Protein AF-A0A937QPU6-F1 (afdb_monomer)

Solvent-accessible surface area (backbone atoms only — not comparable to full-atom values): 6270 Å² total; per-residue (Å²): 104,43,59,42,86,87,80,66,45,75,65,36,77,70,74,93,58,76,54,85,52,99,73,76,49,58,28,59,36,76,56,97,77,30,37,42,39,34,25,34,67,29,35,33,23,34,25,36,74,56,93,71,48,75,44,77,79,44,75,49,71,48,90,79,36,66,67,71,72,29,63,44,71,47,44,77,58,94,48,30,38,39,40,49,32,70,96,44,75,49,78,40,85,64,55,82,79,76,79,87,71,86,130

Mean predicted aligned error: 5.55 Å

Secondary structure (DSSP, 8-state):
-EE-TTT--EEE----S---SSS--EEEEEETTEEEEEETTSEEEEEEE-SS-EEEEEEEE-S---SSP--PPPEEETTEEEEEETTEEEEEE-S-S------

Nearest PDB structures (foldseek):
  8snb-assembly1_4A  TM=8.187E-01  e=2.591E-01  Strongylocentrotus purpuratus
  7kra-assembly1_A  TM=6.443E-01  e=1.189E-01  Saccharomyces cerevisiae
  7m0r-assembly1_C  TM=7.823E-01  e=8.333E-01  Mus musculus
  4gz8-assembl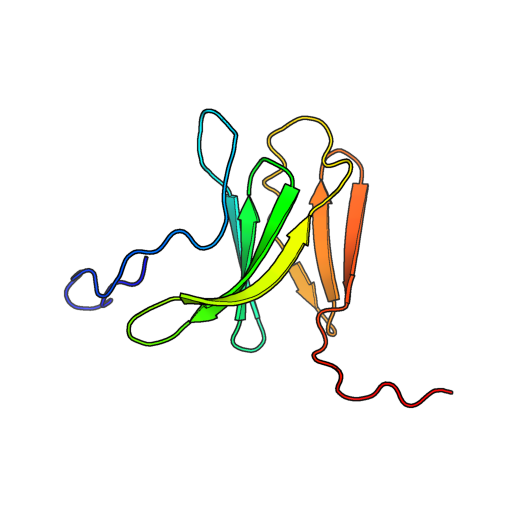y1_A  TM=7.849E-01  e=9.847E-01  Mus musculus
  2hes-assembly1_X  TM=5.121E-01  e=5.340E-01  Saccharomyces cerevisiae

pLDDT: mean 87.83, std 13.62, range [34.03, 97.94]

Structure (mmCIF, N/CA/C/O backbone):
data_AF-A0A937QPU6-F1
#
_entry.id   AF-A0A937QPU6-F1
#
loop_
_atom_site.group_PDB
_atom_site.id
_atom_site.type_symbol
_atom_site.label_atom_id
_atom_site.label_alt_id
_atom_site.label_comp_id
_atom_site.label_asym_id
_atom_site.label_entity_id
_atom_site.label_seq_id
_atom_site.pdbx_PDB_ins_code
_atom_site.Cartn_x
_atom_site.Cartn_y
_atom_site.Cartn_z
_atom_site.occupancy
_atom_site.B_iso_or_equiv
_atom_site.auth_seq_id
_atom_site.auth_comp_id
_atom_site.auth_asym_id
_atom_site.auth_atom_id
_atom_site.pdbx_PDB_model_num
ATOM 1 N N . MET A 1 1 ? -4.601 5.239 9.080 1.00 91.75 1 MET A N 1
ATOM 2 C CA . MET A 1 1 ? -5.574 5.736 10.072 1.00 91.75 1 MET A CA 1
ATOM 3 C C . MET A 1 1 ? -6.716 4.746 10.110 1.00 91.75 1 MET A C 1
ATOM 5 O O . MET A 1 1 ? -7.115 4.288 9.046 1.00 91.75 1 MET A O 1
ATOM 9 N N . CYS A 1 2 ? -7.180 4.405 11.303 1.00 95.00 2 CYS A N 1
ATOM 10 C CA . CYS A 1 2 ? -8.366 3.597 11.535 1.00 95.00 2 CYS A CA 1
ATOM 11 C C . CYS A 1 2 ? -9.399 4.471 12.248 1.00 95.00 2 CYS A C 1
ATOM 13 O O . CYS A 1 2 ? -9.055 5.177 13.199 1.00 95.00 2 CYS A O 1
ATOM 15 N N . ILE A 1 3 ? -10.632 4.455 11.755 1.00 96.75 3 ILE A N 1
ATOM 16 C CA . ILE A 1 3 ? -11.738 5.270 12.253 1.00 96.75 3 ILE A CA 1
ATOM 17 C C . ILE A 1 3 ? -12.911 4.334 12.516 1.00 96.75 3 ILE A C 1
ATOM 19 O O . ILE A 1 3 ? -13.204 3.470 11.688 1.00 96.75 3 ILE A O 1
ATOM 23 N N . ASP A 1 4 ? -13.597 4.533 13.636 1.00 96.50 4 ASP A N 1
ATOM 24 C CA . ASP A 1 4 ? -14.898 3.918 13.858 1.00 96.50 4 ASP A CA 1
ATOM 25 C C . ASP A 1 4 ? -15.917 4.510 12.877 1.00 96.50 4 ASP A C 1
ATOM 27 O O . ASP A 1 4 ? -16.219 5.704 12.911 1.00 96.50 4 ASP A O 1
ATOM 31 N N . PHE A 1 5 ? -16.455 3.672 11.992 1.00 96.06 5 PHE A N 1
ATOM 32 C CA . PHE A 1 5 ? -17.301 4.127 10.887 1.00 96.06 5 PHE A CA 1
ATOM 33 C C . PHE A 1 5 ? -18.576 4.841 11.359 1.00 96.06 5 PHE A C 1
ATOM 35 O O . PHE A 1 5 ? -19.066 5.741 10.682 1.00 96.06 5 PHE A O 1
ATOM 42 N N . LYS A 1 6 ? -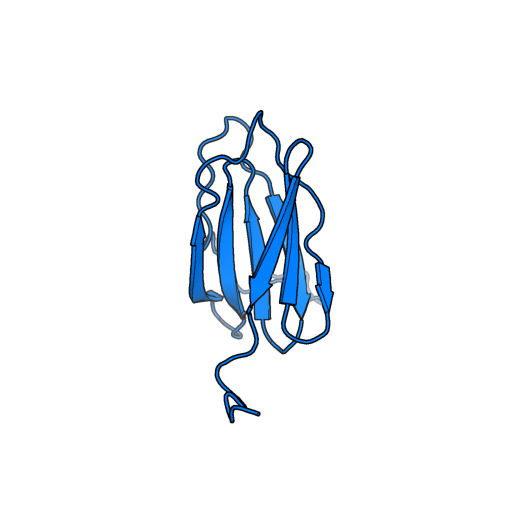19.117 4.452 12.519 1.00 97.94 6 LYS A N 1
ATOM 43 C CA . LYS A 1 6 ? -20.378 4.997 13.029 1.00 97.94 6 LYS A CA 1
ATOM 44 C C . LYS A 1 6 ? -20.195 6.367 13.680 1.00 97.94 6 LYS A C 1
ATOM 46 O O . LYS A 1 6 ? -20.988 7.269 13.433 1.00 97.94 6 LYS A O 1
ATOM 51 N N . SER A 1 7 ? -19.202 6.502 14.552 1.00 97.81 7 SER A N 1
ATOM 52 C CA . SER A 1 7 ? -18.970 7.710 15.352 1.00 97.81 7 SER A CA 1
ATOM 53 C C . SER A 1 7 ? -18.025 8.705 14.687 1.00 97.81 7 SER A C 1
ATOM 55 O O . SER A 1 7 ? -18.013 9.874 15.066 1.00 97.81 7 SER A O 1
ATOM 57 N N . GLY A 1 8 ? -17.208 8.258 13.730 1.00 97.12 8 GLY A N 1
ATOM 58 C CA . GLY A 1 8 ? -16.117 9.053 13.175 1.00 97.12 8 GLY A CA 1
ATOM 59 C C . GLY A 1 8 ? -14.925 9.204 14.126 1.00 97.12 8 GLY A C 1
ATOM 60 O O . GLY A 1 8 ? -13.993 9.943 13.812 1.00 97.12 8 GLY A O 1
ATOM 61 N N . ALA A 1 9 ? -14.923 8.522 15.277 1.00 97.81 9 ALA A N 1
ATOM 62 C CA . ALA A 1 9 ? -13.815 8.582 16.219 1.00 97.81 9 ALA A CA 1
ATOM 63 C C . ALA A 1 9 ? -12.564 7.905 15.641 1.00 97.81 9 ALA A C 1
ATOM 65 O O . ALA A 1 9 ? -12.610 6.769 15.163 1.00 97.81 9 ALA A O 1
ATOM 66 N N . THR A 1 10 ? -11.421 8.585 15.720 1.00 97.44 10 THR A N 1
ATOM 67 C CA . THR A 1 10 ? -10.125 7.990 15.377 1.00 97.44 10 THR A CA 1
ATOM 68 C C . THR A 1 10 ? -9.760 6.932 16.412 1.00 97.44 10 THR A C 1
ATOM 70 O O . THR A 1 10 ? -9.559 7.257 17.580 1.00 97.44 10 THR A O 1
ATOM 73 N N . ILE A 1 11 ? -9.626 5.681 15.972 1.00 96.75 11 ILE A N 1
ATOM 74 C CA . ILE A 1 11 ? -9.174 4.567 16.815 1.00 96.75 11 ILE A CA 1
ATOM 75 C C . ILE A 1 11 ? -7.649 4.611 16.935 1.00 96.75 11 ILE A C 1
ATOM 77 O O . ILE A 1 11 ? -7.104 4.606 18.034 1.00 96.75 11 ILE A O 1
ATOM 81 N N . PHE A 1 12 ? -6.948 4.713 15.801 1.00 96.31 12 PHE A N 1
ATOM 82 C CA . PHE A 1 12 ? -5.504 4.942 15.785 1.00 96.31 12 PHE A CA 1
ATOM 83 C C . PHE A 1 12 ? -5.029 5.591 14.482 1.00 96.31 12 PHE A C 1
ATOM 85 O O . PHE A 1 12 ? -5.658 5.500 13.420 1.00 96.31 12 PHE A O 1
ATOM 92 N N . GLN A 1 13 ? -3.850 6.205 14.541 1.00 94.75 13 GLN A N 1
ATOM 93 C CA . GLN A 1 13 ? -3.147 6.739 13.381 1.00 94.75 13 GLN A CA 1
ATOM 94 C C . GLN A 1 13 ? -1.684 6.299 13.410 1.00 94.75 13 GLN A C 1
ATOM 96 O O . GLN A 1 13 ? -0.991 6.489 14.401 1.00 94.75 13 GLN A O 1
ATOM 101 N N . ASP A 1 14 ? -1.224 5.724 12.301 1.00 91.62 14 ASP A N 1
ATOM 102 C CA . ASP A 1 14 ? 0.132 5.203 12.142 1.00 91.62 14 ASP A CA 1
ATOM 103 C C . ASP A 1 14 ? 0.637 5.478 10.712 1.00 91.62 14 ASP A C 1
ATOM 105 O O . ASP A 1 14 ? -0.161 5.649 9.782 1.00 91.62 14 ASP A O 1
ATOM 109 N N . SER A 1 15 ? 1.959 5.532 10.543 1.00 89.19 15 SER A N 1
ATOM 110 C CA . SER A 1 15 ? 2.673 5.778 9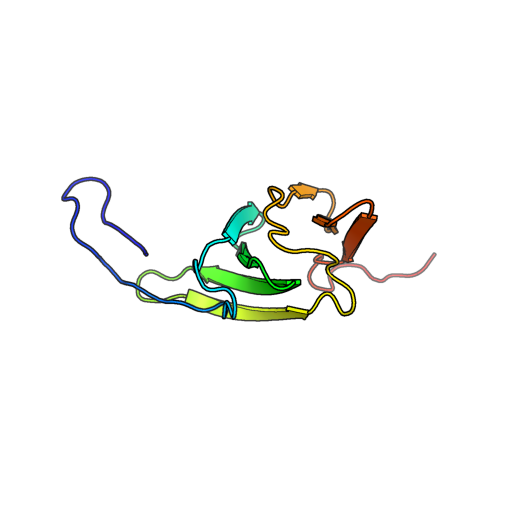.287 1.00 89.19 15 SER A CA 1
ATOM 111 C C . SER A 1 15 ? 3.754 4.703 9.049 1.00 89.19 15 SER A C 1
ATOM 113 O O . SER A 1 15 ? 4.951 5.012 9.054 1.00 89.19 15 SER A O 1
ATOM 115 N N . PRO A 1 16 ? 3.360 3.440 8.796 1.00 89.62 16 PRO A N 1
ATOM 116 C CA . PRO A 1 16 ? 4.274 2.290 8.696 1.00 89.62 16 PRO A CA 1
ATOM 117 C C . PRO A 1 16 ? 5.200 2.306 7.464 1.00 89.62 16 PRO A C 1
ATOM 119 O O . PRO A 1 16 ? 6.214 1.597 7.440 1.00 89.62 16 PRO A O 1
ATOM 122 N N . VAL A 1 17 ? 4.884 3.120 6.450 1.00 90.44 17 VAL A N 1
ATOM 123 C CA . VAL A 1 17 ? 5.707 3.337 5.252 1.00 90.44 17 VAL A CA 1
ATOM 124 C C . VAL A 1 17 ? 6.231 4.773 5.220 1.00 90.44 17 VAL A C 1
ATOM 126 O O . VAL A 1 17 ? 5.503 5.727 5.496 1.00 90.44 17 VAL A O 1
ATOM 129 N N . ARG A 1 18 ? 7.519 4.944 4.899 1.00 84.62 18 ARG A N 1
ATOM 130 C CA . ARG A 1 18 ? 8.165 6.263 4.844 1.00 84.62 18 ARG A CA 1
ATOM 131 C C . ARG A 1 18 ? 8.206 6.808 3.419 1.00 84.62 18 ARG A C 1
ATOM 133 O O . ARG A 1 18 ? 8.729 6.166 2.509 1.00 84.62 18 ARG A O 1
ATOM 140 N N . SER A 1 19 ? 7.763 8.048 3.274 1.00 84.12 19 SER A N 1
ATOM 141 C CA . SER A 1 19 ? 7.948 8.880 2.086 1.00 84.12 19 SER A CA 1
ATOM 142 C C . SER A 1 19 ? 9.126 9.839 2.283 1.00 84.12 19 SER A C 1
ATOM 144 O O . SER A 1 19 ? 9.353 10.329 3.391 1.00 84.12 19 SER A O 1
ATOM 146 N N . SER A 1 20 ? 9.867 10.114 1.208 1.00 78.81 20 SER A N 1
ATOM 147 C CA . SER A 1 20 ? 10.902 11.158 1.168 1.00 78.81 20 SER A CA 1
ATOM 148 C C . SER A 1 20 ? 10.597 12.251 0.142 1.00 78.81 20 SER A C 1
ATOM 150 O O . SER A 1 20 ? 11.477 13.038 -0.203 1.00 78.81 20 SER A O 1
ATOM 152 N N . TYR A 1 21 ? 9.374 12.296 -0.385 1.00 79.00 21 TYR A N 1
ATOM 153 C CA . TYR A 1 21 ? 8.930 13.343 -1.298 1.00 79.00 21 TYR A CA 1
ATOM 154 C C . TYR A 1 21 ? 8.283 14.501 -0.540 1.00 79.00 21 TYR A C 1
ATOM 156 O O . TYR A 1 21 ? 7.759 14.331 0.561 1.00 79.00 21 TYR A O 1
ATOM 164 N N . LYS A 1 22 ? 8.326 15.696 -1.145 1.00 80.75 22 LYS A N 1
ATOM 165 C CA . LYS A 1 22 ? 7.773 16.932 -0.566 1.00 80.75 22 LYS A CA 1
ATOM 166 C C . LYS A 1 22 ? 6.300 16.764 -0.175 1.00 80.75 22 LYS A C 1
ATOM 168 O O . LYS A 1 22 ? 5.878 17.285 0.852 1.00 80.75 22 LYS A O 1
ATOM 173 N N . TYR A 1 23 ? 5.550 16.008 -0.974 1.00 78.88 23 TYR A N 1
ATOM 174 C CA . TYR A 1 23 ? 4.166 15.638 -0.705 1.00 78.88 23 TYR A CA 1
ATOM 175 C C . TYR A 1 23 ? 4.108 14.150 -0.361 1.00 78.88 23 TYR A C 1
ATOM 177 O O . TYR A 1 23 ? 4.221 13.297 -1.242 1.00 78.88 23 TYR A O 1
ATOM 185 N N . LYS A 1 24 ? 3.985 13.842 0.932 1.00 80.69 24 LYS A N 1
ATOM 186 C CA . LYS A 1 24 ? 3.950 12.465 1.435 1.00 80.69 24 LYS A CA 1
ATOM 187 C C . LYS A 1 24 ? 2.623 11.808 1.066 1.00 80.69 24 LYS A C 1
ATOM 189 O O . LYS A 1 24 ? 1.677 11.868 1.841 1.00 80.69 24 LYS A O 1
ATOM 194 N N . ASN A 1 25 ? 2.572 11.177 -0.100 1.00 83.69 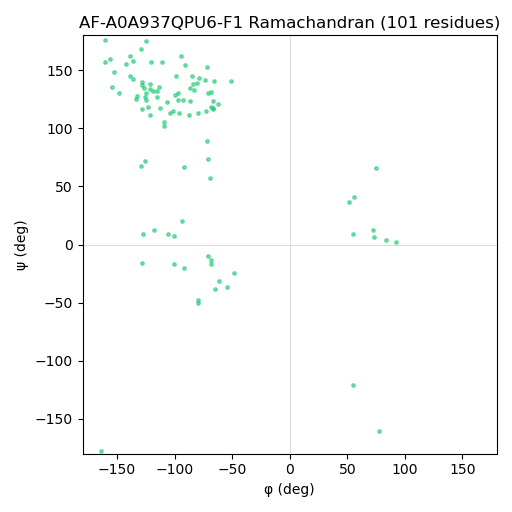25 ASN A N 1
ATOM 195 C CA . ASN A 1 25 ? 1.408 10.424 -0.553 1.00 83.69 25 ASN A CA 1
ATOM 196 C C . ASN A 1 25 ? 1.819 9.023 -1.007 1.00 83.69 25 ASN A C 1
ATOM 198 O O . ASN A 1 25 ? 2.998 8.707 -1.203 1.00 83.69 25 ASN A O 1
ATOM 202 N N . GLY A 1 26 ? 0.813 8.186 -1.203 1.00 89.12 26 GLY A N 1
ATOM 203 C CA . GLY A 1 26 ? 0.977 6.827 -1.671 1.00 89.12 26 GLY A CA 1
ATOM 204 C C . GLY A 1 26 ? -0.336 6.257 -2.176 1.00 89.12 26 GLY A C 1
ATOM 205 O O . GLY A 1 26 ? -1.370 6.924 -2.160 1.00 89.12 26 GLY A O 1
ATOM 206 N N . CYS A 1 27 ? -0.279 5.001 -2.584 1.00 92.62 27 CYS A N 1
ATOM 207 C CA . CYS A 1 27 ? -1.447 4.190 -2.875 1.00 92.62 27 CYS A CA 1
ATOM 208 C C . CYS A 1 27 ? -1.443 2.963 -1.971 1.00 92.62 27 CYS A C 1
ATOM 210 O O . CYS A 1 27 ? -0.396 2.537 -1.480 1.00 92.62 27 CYS A O 1
ATOM 212 N N . LEU A 1 28 ? -2.621 2.391 -1.758 1.00 94.56 28 LEU A N 1
ATOM 213 C CA . LEU A 1 28 ? -2.763 1.149 -1.022 1.00 94.56 28 LEU A CA 1
ATOM 214 C C . LEU A 1 28 ? -3.727 0.205 -1.720 1.00 94.56 28 LEU A C 1
ATOM 216 O O . LEU A 1 28 ? -4.585 0.647 -2.484 1.00 94.56 28 LEU A O 1
ATOM 220 N N . THR A 1 29 ? -3.586 -1.077 -1.414 1.00 97.19 29 THR A N 1
ATOM 221 C CA . THR A 1 29 ? -4.619 -2.085 -1.644 1.00 97.19 29 THR A CA 1
ATOM 222 C C . THR A 1 29 ? -4.688 -3.021 -0.442 1.00 97.19 29 THR A C 1
ATOM 224 O O . THR A 1 29 ? -3.765 -3.040 0.380 1.00 97.19 29 THR A O 1
ATOM 227 N N . TYR A 1 30 ? -5.785 -3.761 -0.319 1.00 96.50 30 TYR A N 1
ATOM 228 C CA . TYR A 1 30 ? -5.989 -4.745 0.738 1.00 96.50 30 TYR A CA 1
ATOM 229 C C . TYR A 1 30 ? -6.334 -6.094 0.117 1.00 96.50 30 TYR A C 1
ATOM 231 O O . TYR A 1 30 ? -7.252 -6.180 -0.695 1.00 96.50 30 TYR A O 1
ATOM 239 N N . ALA A 1 31 ? -5.597 -7.129 0.498 1.00 96.00 31 ALA A N 1
ATOM 240 C CA . ALA A 1 31 ? -5.821 -8.501 0.062 1.00 96.00 31 ALA A CA 1
ATOM 241 C C . ALA A 1 31 ? -5.306 -9.460 1.137 1.00 96.00 31 ALA A C 1
ATOM 243 O O . ALA A 1 31 ? -4.362 -9.129 1.853 1.00 96.00 31 ALA A O 1
ATOM 244 N N . ASP A 1 32 ? -5.944 -10.622 1.272 1.00 93.06 32 ASP A N 1
ATOM 245 C CA . ASP A 1 32 ? -5.489 -11.721 2.136 1.00 93.06 32 ASP A CA 1
ATOM 246 C C . ASP A 1 32 ? -5.182 -11.316 3.592 1.00 93.06 32 ASP A C 1
ATOM 248 O O . ASP A 1 32 ? -4.244 -11.806 4.217 1.00 93.06 32 ASP A O 1
ATOM 252 N N . GLY A 1 33 ? -5.967 -10.391 4.156 1.00 94.00 33 GLY A N 1
ATOM 253 C CA . GLY A 1 33 ? -5.771 -9.927 5.535 1.00 94.00 33 GLY A CA 1
ATOM 254 C C . GLY A 1 33 ? -4.719 -8.826 5.700 1.00 94.00 33 GLY A C 1
ATOM 255 O O . GLY A 1 33 ? -4.425 -8.429 6.828 1.00 94.00 33 GLY A O 1
ATOM 256 N N . MET A 1 34 ? -4.142 -8.334 4.602 1.00 95.69 34 MET A N 1
ATOM 257 C CA . MET A 1 34 ? -2.972 -7.464 4.608 1.00 95.69 34 MET A CA 1
ATOM 258 C C . MET A 1 34 ? -3.192 -6.192 3.788 1.00 95.69 34 MET A C 1
ATOM 260 O O . MET A 1 34 ? -3.724 -6.213 2.680 1.00 95.69 34 MET A O 1
ATOM 264 N N . PHE A 1 35 ? -2.708 -5.067 4.307 1.00 96.69 35 PHE A N 1
ATOM 265 C CA . PHE A 1 35 ? -2.522 -3.832 3.557 1.00 96.69 35 PHE A CA 1
ATOM 266 C C . PHE A 1 35 ? -1.161 -3.813 2.862 1.00 96.69 35 PHE A C 1
ATOM 268 O O . PHE A 1 35 ? -0.124 -4.059 3.478 1.00 96.69 35 PHE A O 1
ATOM 275 N N . TYR A 1 36 ? -1.165 -3.412 1.596 1.00 96.38 36 TYR A N 1
ATOM 276 C CA . TYR A 1 36 ? 0.027 -3.170 0.790 1.00 96.38 36 TYR A CA 1
ATOM 277 C C . TYR A 1 36 ? 0.146 -1.668 0.580 1.00 96.38 36 TYR A C 1
ATOM 279 O O . TYR A 1 36 ? -0.622 -1.083 -0.179 1.00 96.38 36 TYR A O 1
ATOM 287 N N . LEU A 1 37 ? 1.076 -1.030 1.281 1.00 95.12 37 LEU A N 1
ATOM 288 C CA . LEU A 1 37 ? 1.207 0.424 1.314 1.00 95.12 37 LEU A CA 1
ATOM 289 C C . LEU A 1 37 ? 2.386 0.854 0.451 1.00 95.12 37 LEU A C 1
ATOM 291 O O . LEU A 1 37 ? 3.527 0.565 0.801 1.00 95.12 37 LEU A O 1
ATOM 295 N N . PHE A 1 38 ? 2.122 1.555 -0.647 1.00 93.62 38 PHE A N 1
ATOM 296 C CA . PHE A 1 38 ? 3.118 1.958 -1.635 1.00 93.62 38 PHE A CA 1
ATOM 297 C C . PHE A 1 38 ? 3.322 3.476 -1.640 1.00 93.62 38 PHE A C 1
ATOM 299 O O . PHE A 1 38 ? 2.400 4.228 -1.949 1.00 93.62 38 PHE A O 1
ATOM 306 N N . SER A 1 39 ? 4.526 3.946 -1.311 1.00 90.56 39 SER A N 1
ATOM 307 C CA . SER A 1 39 ? 4.858 5.376 -1.289 1.00 90.56 39 SER A CA 1
ATOM 308 C C . SER A 1 39 ? 5.491 5.874 -2.593 1.00 90.56 39 SER A C 1
ATOM 310 O O . SER A 1 39 ? 6.054 5.118 -3.383 1.00 90.56 39 SER A O 1
ATOM 312 N N . ASP A 1 40 ? 5.474 7.196 -2.773 1.00 85.88 40 ASP A N 1
ATOM 313 C CA . ASP A 1 40 ? 6.049 7.970 -3.896 1.00 85.88 40 ASP A CA 1
ATOM 314 C C . ASP A 1 40 ? 7.492 7.642 -4.292 1.00 85.88 40 ASP A C 1
ATOM 316 O O . ASP A 1 40 ? 7.917 7.973 -5.398 1.00 85.88 40 ASP A O 1
ATOM 320 N N . ASN A 1 41 ? 8.282 7.108 -3.366 1.00 84.31 41 ASN A N 1
ATOM 321 C CA . ASN A 1 41 ? 9.719 6.945 -3.520 1.00 84.31 41 ASN A CA 1
ATOM 322 C C . ASN A 1 41 ? 10.126 5.496 -3.767 1.00 84.31 41 ASN A C 1
ATOM 324 O O . ASN A 1 41 ? 11.326 5.218 -3.706 1.00 84.31 41 ASN A O 1
ATOM 328 N N . GLY A 1 42 ? 9.175 4.590 -3.996 1.00 88.75 42 GLY A N 1
ATOM 329 C CA . GLY A 1 42 ? 9.464 3.177 -4.218 1.00 88.75 42 GLY A CA 1
ATOM 330 C C . GLY A 1 42 ? 9.435 2.302 -2.962 1.00 88.75 42 GLY A C 1
ATOM 331 O O . GLY A 1 42 ? 9.765 1.125 -3.075 1.00 88.75 42 GLY A O 1
ATOM 332 N N . ASN A 1 43 ? 9.118 2.832 -1.770 1.00 92.06 43 ASN A N 1
ATOM 333 C CA . ASN A 1 43 ? 8.963 1.977 -0.587 1.00 92.06 43 ASN A CA 1
ATOM 334 C C . ASN A 1 43 ? 7.587 1.323 -0.580 1.00 92.06 43 ASN A C 1
ATOM 336 O O . ASN A 1 43 ? 6.573 1.969 -0.838 1.00 92.06 43 ASN A O 1
ATOM 340 N N . VAL A 1 44 ? 7.569 0.056 -0.197 1.00 94.00 44 VAL A N 1
ATOM 341 C CA . VAL A 1 44 ? 6.362 -0.722 0.021 1.00 94.00 44 VAL A CA 1
ATOM 342 C C . VAL A 1 44 ? 6.433 -1.326 1.418 1.00 94.00 44 VAL A C 1
ATOM 344 O O .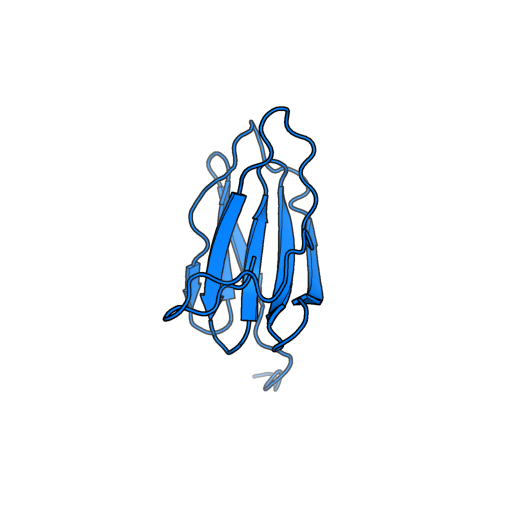 VAL A 1 44 ? 7.474 -1.852 1.820 1.00 94.00 44 VAL A O 1
ATOM 347 N N . ALA A 1 45 ? 5.338 -1.249 2.165 1.00 95.38 45 ALA A N 1
ATOM 348 C CA . ALA A 1 45 ? 5.172 -1.964 3.424 1.00 95.38 45 ALA A CA 1
ATOM 349 C C . ALA A 1 45 ? 3.986 -2.922 3.316 1.00 95.38 45 ALA A C 1
ATOM 351 O O . ALA A 1 45 ? 2.909 -2.523 2.876 1.00 95.38 45 ALA A O 1
ATOM 352 N N . LEU A 1 46 ? 4.199 -4.165 3.740 1.00 96.19 46 LEU A N 1
ATOM 353 C CA . LEU A 1 46 ? 3.142 -5.136 3.972 1.00 96.19 46 LEU A CA 1
ATOM 354 C C . LEU A 1 46 ? 2.740 -5.052 5.443 1.00 96.19 46 LEU A C 1
ATOM 356 O O . LEU A 1 46 ? 3.593 -5.136 6.332 1.00 96.19 46 LEU A O 1
ATOM 360 N N . VAL A 1 47 ? 1.458 -4.822 5.692 1.00 96.44 47 VAL A N 1
ATOM 361 C CA . VAL A 1 47 ? 0.956 -4.433 7.005 1.00 96.44 47 VAL A CA 1
ATOM 362 C C . VAL A 1 47 ? -0.273 -5.244 7.365 1.00 96.44 47 VAL A C 1
ATOM 364 O O . VAL A 1 47 ? -1.262 -5.221 6.644 1.00 96.44 47 VAL A O 1
ATOM 367 N N . LYS A 1 48 ? -0.241 -5.903 8.519 1.00 96.31 48 LYS A N 1
ATOM 368 C CA . LYS A 1 48 ? -1.424 -6.504 9.123 1.00 96.31 48 LYS A CA 1
ATOM 369 C C . LYS A 1 48 ? -2.144 -5.446 9.968 1.00 96.31 48 LYS A C 1
ATOM 371 O O . LYS A 1 48 ? -1.514 -4.858 10.853 1.00 96.31 48 LYS A O 1
ATOM 376 N N . PRO A 1 49 ? -3.428 -5.156 9.716 1.00 95.50 49 PRO A N 1
ATOM 377 C CA . PRO A 1 49 ? -4.205 -4.316 10.611 1.00 95.50 49 PRO A CA 1
ATOM 378 C C . PRO A 1 49 ? -4.579 -5.064 11.893 1.00 95.50 49 PRO A C 1
ATOM 380 O O . PRO A 1 49 ? -4.910 -6.248 11.860 1.00 95.50 49 PRO A O 1
ATOM 383 N N . THR A 1 50 ? -4.547 -4.353 13.017 1.00 94.38 50 THR A N 1
ATOM 384 C CA . THR A 1 50 ? -5.151 -4.771 14.287 1.00 94.38 50 THR A CA 1
ATOM 385 C C . THR A 1 50 ? -6.116 -3.689 14.761 1.00 94.38 50 THR A C 1
ATOM 387 O O . THR A 1 50 ? -6.177 -2.605 14.178 1.00 94.38 50 THR A O 1
ATOM 390 N N . ASP A 1 51 ? -6.833 -3.945 15.852 1.00 93.00 51 ASP A N 1
ATOM 391 C CA . ASP A 1 51 ? -7.783 -2.977 16.410 1.00 93.00 51 ASP A CA 1
ATOM 392 C C . ASP A 1 51 ? -7.101 -1.739 17.015 1.00 93.00 51 ASP A C 1
ATOM 394 O O . ASP A 1 51 ? -7.760 -0.744 17.298 1.00 93.00 51 ASP A O 1
ATOM 398 N N . THR A 1 52 ? -5.780 -1.771 17.221 1.00 94.50 52 THR A N 1
ATOM 399 C CA . THR A 1 52 ? -5.046 -0.695 17.910 1.00 94.50 52 THR A CA 1
ATOM 400 C C . THR A 1 52 ? -3.841 -0.165 17.143 1.00 94.50 52 THR A C 1
ATOM 402 O O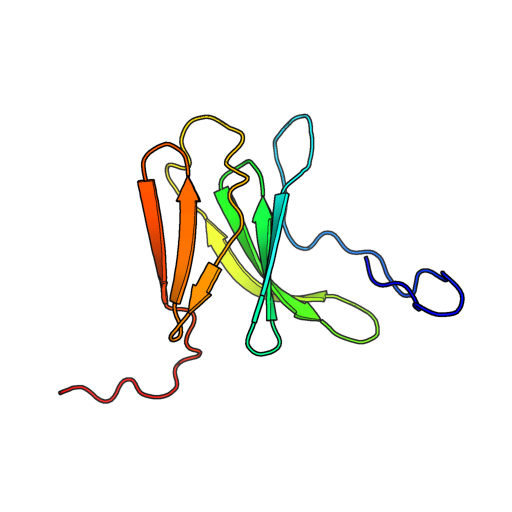 . THR A 1 52 ? -3.332 0.904 17.486 1.00 94.50 52 THR A O 1
ATOM 405 N N . ARG A 1 53 ? -3.353 -0.881 16.122 1.00 95.06 53 ARG A N 1
ATOM 406 C CA . ARG A 1 53 ? -2.160 -0.487 15.365 1.00 95.06 53 ARG A CA 1
ATOM 407 C C . ARG A 1 53 ? -2.062 -1.166 14.002 1.00 95.06 53 ARG A C 1
ATOM 409 O O . ARG A 1 53 ? -2.826 -2.059 13.643 1.00 95.06 53 ARG A O 1
ATOM 416 N N . PHE A 1 54 ? -1.035 -0.768 13.265 1.00 96.19 54 PHE A N 1
ATOM 417 C CA . PHE A 1 54 ? -0.532 -1.496 12.115 1.00 96.19 54 PHE A CA 1
ATOM 418 C C . PHE A 1 54 ? 0.704 -2.313 12.502 1.00 96.19 54 PHE A C 1
ATOM 420 O O . PHE A 1 54 ? 1.660 -1.794 13.072 1.00 96.19 54 PHE A O 1
ATOM 427 N N . GLU A 1 55 ? 0.703 -3.603 12.177 1.00 95.94 55 GLU A N 1
ATOM 428 C CA . GLU A 1 55 ? 1.855 -4.485 12.356 1.00 95.94 55 GLU A CA 1
ATOM 429 C C . GLU A 1 55 ? 2.558 -4.682 11.017 1.00 95.94 55 GLU A C 1
ATOM 431 O O . GLU A 1 55 ? 1.996 -5.246 10.081 1.00 95.94 55 GLU A O 1
ATOM 436 N N . VAL A 1 56 ? 3.796 -4.198 10.896 1.00 95.75 56 VAL A N 1
ATOM 437 C CA . VAL A 1 56 ? 4.561 -4.349 9.652 1.00 95.75 56 VAL A CA 1
ATOM 438 C C . VAL A 1 56 ? 5.159 -5.747 9.584 1.00 95.75 56 VAL A C 1
ATOM 440 O O . VAL A 1 56 ? 6.060 -6.067 10.356 1.00 95.75 56 VAL A O 1
ATOM 443 N N . THR A 1 57 ? 4.697 -6.554 8.634 1.00 94.69 57 THR A N 1
ATOM 444 C CA . THR A 1 57 ? 5.142 -7.944 8.451 1.00 94.69 57 THR A CA 1
ATOM 445 C C . THR A 1 57 ? 6.165 -8.098 7.331 1.00 94.69 57 THR A C 1
ATOM 447 O O . THR A 1 57 ? 6.876 -9.095 7.278 1.00 94.69 57 THR A O 1
ATOM 450 N N . GLY A 1 58 ? 6.283 -7.103 6.449 1.00 93.31 58 GLY A N 1
ATOM 451 C CA . GLY A 1 58 ? 7.236 -7.129 5.346 1.00 93.31 58 GLY A CA 1
ATOM 452 C C . GLY A 1 58 ? 7.526 -5.742 4.791 1.00 93.31 58 GLY A C 1
ATOM 453 O O . GLY A 1 58 ? 6.736 -4.805 4.938 1.00 93.31 58 GLY A O 1
ATOM 454 N N . ARG A 1 59 ? 8.685 -5.597 4.147 1.00 94.00 59 ARG A N 1
ATOM 455 C CA . ARG A 1 59 ? 9.081 -4.377 3.440 1.00 94.00 59 ARG A CA 1
ATOM 456 C C . ARG A 1 59 ? 9.748 -4.726 2.126 1.00 94.00 59 ARG A C 1
ATOM 458 O O . ARG A 1 59 ? 10.499 -5.690 2.039 1.00 94.00 59 ARG A O 1
ATOM 465 N N . LEU A 1 60 ? 9.505 -3.883 1.136 1.00 91.31 60 LEU A N 1
ATOM 466 C CA . LEU A 1 60 ? 10.111 -3.965 -0.180 1.00 91.31 60 LEU A CA 1
ATOM 467 C C . LEU A 1 60 ? 10.534 -2.558 -0.613 1.00 91.31 60 LEU A C 1
ATOM 469 O O . LEU A 1 60 ? 9.852 -1.568 -0.345 1.00 91.31 60 LEU A O 1
ATOM 473 N N . ARG A 1 61 ? 11.680 -2.468 -1.286 1.00 91.06 61 ARG A N 1
ATOM 474 C CA . ARG A 1 61 ? 12.234 -1.233 -1.841 1.00 91.06 61 ARG A CA 1
ATOM 475 C C . ARG A 1 61 ? 12.429 -1.438 -3.336 1.00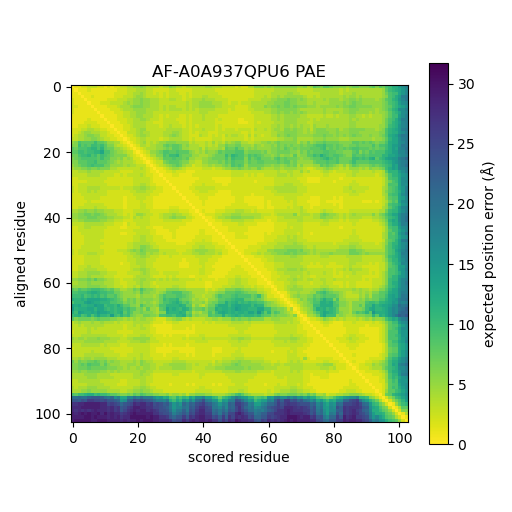 91.06 61 ARG A C 1
ATOM 477 O O . ARG A 1 61 ? 13.227 -2.275 -3.739 1.00 91.06 61 ARG A O 1
ATOM 484 N N . ILE A 1 62 ? 11.750 -0.650 -4.160 1.00 90.19 62 ILE A N 1
ATOM 485 C CA . ILE A 1 62 ? 12.059 -0.587 -5.589 1.00 90.19 62 ILE A CA 1
ATOM 486 C C . ILE A 1 62 ? 13.382 0.173 -5.733 1.00 90.19 62 ILE A C 1
ATOM 488 O O . ILE A 1 62 ? 13.456 1.354 -5.390 1.00 90.19 62 ILE A O 1
ATOM 492 N N . GLU A 1 63 ? 14.433 -0.497 -6.213 1.00 83.31 63 GLU A N 1
ATOM 493 C CA . GLU A 1 63 ? 15.781 0.087 -6.322 1.00 83.31 63 GLU A CA 1
ATOM 494 C C . GLU A 1 63 ? 15.844 1.243 -7.325 1.00 83.31 63 GLU A C 1
ATOM 496 O O . GLU A 1 63 ? 16.502 2.256 -7.089 1.00 83.31 63 GLU A O 1
ATOM 501 N N . LYS A 1 64 ? 15.121 1.110 -8.443 1.00 84.50 64 LYS A N 1
ATOM 502 C CA . LYS A 1 64 ? 15.069 2.096 -9.532 1.00 84.50 64 LYS A CA 1
ATOM 503 C C . LYS A 1 64 ? 13.614 2.480 -9.820 1.00 84.50 64 LYS A C 1
ATOM 505 O O . LYS A 1 64 ? 13.076 2.070 -10.849 1.00 84.50 64 LYS A O 1
ATOM 510 N N . PRO A 1 65 ? 12.967 3.248 -8.923 1.00 81.06 65 PRO A N 1
ATOM 511 C CA . PRO A 1 65 ? 11.545 3.579 -9.030 1.00 81.06 65 PRO A CA 1
ATOM 512 C C . PRO A 1 65 ? 11.240 4.555 -10.178 1.00 81.06 65 PRO A C 1
ATOM 514 O O . PRO A 1 65 ? 10.080 4.752 -10.520 1.00 81.06 65 PRO A O 1
ATOM 517 N N . GLY A 1 66 ? 12.271 5.144 -10.792 1.00 80.50 66 GLY A N 1
ATOM 518 C CA . GLY A 1 66 ? 12.127 6.144 -11.844 1.00 80.50 66 GLY A CA 1
ATOM 519 C C . GLY A 1 66 ? 11.763 7.521 -11.290 1.00 80.50 66 GLY A C 1
ATOM 520 O O . GLY A 1 66 ? 11.994 7.824 -10.114 1.00 80.50 66 GLY A O 1
ATOM 521 N N . THR A 1 67 ? 11.218 8.369 -12.158 1.00 81.56 67 THR A N 1
ATOM 522 C CA . THR A 1 67 ? 10.781 9.719 -11.795 1.00 81.56 67 THR A CA 1
ATOM 523 C C . THR A 1 67 ? 9.534 9.645 -10.918 1.00 81.56 67 THR A C 1
ATOM 525 O O . THR A 1 67 ? 8.565 8.961 -11.244 1.00 81.56 67 THR A O 1
ATOM 528 N N . ARG A 1 68 ? 9.555 10.358 -9.791 1.00 76.88 68 ARG A N 1
ATOM 529 C CA . ARG A 1 68 ? 8.403 10.470 -8.888 1.00 76.88 68 ARG A CA 1
ATOM 530 C C . ARG A 1 68 ? 7.310 11.357 -9.511 1.00 76.88 68 ARG A C 1
ATOM 532 O O . ARG A 1 68 ? 7.660 12.284 -10.240 1.00 76.88 68 ARG A O 1
ATOM 539 N N . PRO A 1 69 ? 6.027 11.168 -9.155 1.00 72.19 69 PRO A N 1
ATOM 540 C CA . PRO A 1 69 ? 5.508 10.168 -8.219 1.00 72.19 69 PRO A CA 1
ATOM 541 C C . PRO A 1 69 ? 5.254 8.799 -8.865 1.00 72.19 69 PRO A C 1
ATOM 543 O O . PRO A 1 69 ? 4.784 8.705 -9.994 1.00 72.19 69 PRO A O 1
ATOM 546 N N . THR A 1 70 ? 5.493 7.724 -8.110 1.00 74.50 70 THR A N 1
ATOM 547 C CA . THR A 1 70 ? 5.231 6.340 -8.546 1.00 74.50 70 THR A CA 1
ATOM 548 C C . THR A 1 70 ? 3.854 5.809 -8.139 1.00 74.50 70 THR A C 1
ATOM 550 O O . THR A 1 70 ? 3.685 4.602 -8.079 1.00 74.50 70 THR A O 1
ATOM 553 N N . TRP A 1 71 ? 2.876 6.669 -7.827 1.00 75.12 71 TRP A N 1
ATOM 554 C CA . TRP A 1 71 ? 1.567 6.325 -7.232 1.00 75.12 71 TRP A CA 1
ATOM 555 C C . TRP A 1 71 ? 0.611 5.556 -8.160 1.00 75.12 71 TRP A C 1
ATOM 557 O O . TRP A 1 71 ? -0.502 5.997 -8.439 1.00 75.12 71 TRP A O 1
ATOM 567 N N . ALA A 1 72 ? 1.029 4.403 -8.668 1.00 86.75 72 ALA A N 1
ATOM 568 C CA . ALA A 1 72 ? 0.109 3.464 -9.281 1.00 86.75 72 ALA A CA 1
ATOM 569 C C . ALA A 1 72 ? -0.631 2.678 -8.196 1.00 86.75 72 ALA A C 1
ATOM 571 O O . ALA A 1 72 ? -0.046 2.311 -7.174 1.00 86.75 72 ALA A O 1
ATOM 572 N N . HIS A 1 73 ? -1.908 2.393 -8.442 1.00 92.88 73 HIS A N 1
ATOM 573 C CA . HIS A 1 73 ? -2.699 1.537 -7.570 1.00 92.88 73 HIS A CA 1
ATOM 574 C C . HIS A 1 73 ? -2.097 0.118 -7.536 1.00 92.88 73 HIS A C 1
ATOM 576 O O . HIS A 1 73 ? -1.969 -0.494 -8.601 1.00 92.88 73 HIS A O 1
ATOM 582 N N . PRO A 1 74 ? -1.703 -0.407 -6.360 1.00 95.06 74 PRO A N 1
ATOM 583 C CA . PRO A 1 74 ? -1.220 -1.775 -6.238 1.00 95.06 74 PRO A CA 1
ATOM 584 C C . PRO A 1 74 ? -2.327 -2.780 -6.550 1.00 95.06 74 PRO A C 1
ATOM 586 O O . PRO A 1 74 ? -3.462 -2.599 -6.116 1.00 95.06 74 PRO A O 1
ATOM 589 N N . VAL A 1 75 ? -1.992 -3.864 -7.246 1.00 97.06 75 VAL A N 1
ATOM 590 C CA . VAL A 1 75 ? -2.931 -4.963 -7.516 1.00 97.06 75 VAL A CA 1
ATOM 591 C C . VAL A 1 75 ? -2.354 -6.250 -6.953 1.00 97.06 75 VAL A C 1
ATOM 593 O O . VAL A 1 75 ? -1.179 -6.538 -7.166 1.00 97.06 75 VAL A O 1
ATOM 596 N N . VAL A 1 76 ? -3.172 -7.022 -6.241 1.00 96.88 76 VAL A N 1
ATOM 597 C CA . VAL A 1 76 ? -2.800 -8.348 -5.739 1.00 96.88 76 VAL A CA 1
ATOM 598 C C . VAL A 1 76 ? -3.678 -9.388 -6.415 1.00 96.88 76 VAL A C 1
ATOM 600 O O . VAL A 1 76 ? -4.899 -9.257 -6.426 1.00 96.88 76 VAL A O 1
ATOM 603 N N . PHE A 1 77 ? -3.052 -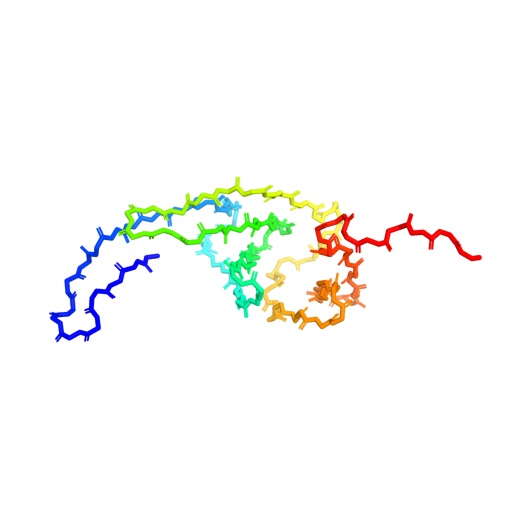10.400 -7.010 1.00 96.25 77 PHE A N 1
ATOM 604 C CA . PHE A 1 77 ? -3.746 -11.512 -7.651 1.00 96.25 77 PHE A CA 1
ATOM 605 C C . PHE A 1 77 ? -2.859 -12.758 -7.664 1.00 96.25 77 PHE A C 1
ATOM 607 O O . PHE A 1 77 ? -1.671 -12.665 -7.973 1.00 96.25 77 PHE A O 1
ATOM 614 N N . GLY A 1 78 ? -3.428 -13.922 -7.336 1.00 94.75 78 GLY A N 1
ATOM 615 C CA . GLY A 1 78 ? -2.725 -15.209 -7.405 1.00 94.75 78 GLY A CA 1
ATOM 616 C C . GLY A 1 78 ? -1.419 -15.248 -6.603 1.00 94.75 78 GLY A C 1
ATOM 617 O O . GLY A 1 78 ? -0.410 -15.731 -7.110 1.00 94.75 78 GLY A O 1
ATOM 618 N N . GLY A 1 79 ? -1.403 -14.663 -5.399 1.00 94.25 79 GLY A N 1
ATOM 619 C CA . GLY A 1 79 ? -0.206 -14.605 -4.552 1.00 94.25 79 GLY A CA 1
ATOM 620 C C . GLY A 1 79 ? 0.881 -13.642 -5.041 1.00 94.25 79 GLY A C 1
ATOM 621 O O . GLY A 1 79 ? 2.004 -13.689 -4.549 1.00 94.25 79 GLY A O 1
ATOM 622 N N . ARG A 1 80 ? 0.584 -12.765 -6.008 1.00 96.25 80 ARG A N 1
ATOM 623 C CA . ARG A 1 80 ? 1.540 -11.798 -6.561 1.00 96.25 80 ARG A CA 1
ATOM 624 C C . ARG A 1 80 ? 1.049 -10.370 -6.390 1.00 96.25 80 ARG A C 1
ATOM 626 O O . ARG A 1 80 ? -0.116 -10.070 -6.639 1.00 96.25 80 ARG A O 1
ATOM 633 N N . LEU A 1 81 ? 1.968 -9.486 -6.019 1.00 96.31 81 LEU A N 1
ATOM 634 C CA . LEU A 1 81 ? 1.788 -8.042 -5.970 1.00 96.31 81 LEU A CA 1
ATOM 635 C C . LEU A 1 81 ? 2.346 -7.411 -7.246 1.00 96.31 81 LEU A C 1
ATOM 637 O O . LEU A 1 81 ? 3.531 -7.545 -7.550 1.00 96.31 81 LEU A O 1
ATOM 641 N N . TYR A 1 82 ? 1.501 -6.664 -7.942 1.00 96.12 82 TYR A N 1
ATOM 642 C CA . TYR A 1 82 ? 1.812 -5.949 -9.169 1.00 96.12 82 TYR A CA 1
ATOM 643 C C . TYR A 1 82 ? 1.905 -4.450 -8.880 1.00 96.12 82 TYR A C 1
ATOM 645 O O . TYR A 1 82 ? 0.953 -3.840 -8.386 1.00 96.12 82 TYR A O 1
ATOM 653 N N . LEU A 1 83 ? 3.052 -3.848 -9.201 1.00 94.31 83 LEU A N 1
ATOM 654 C CA . LEU A 1 83 ? 3.314 -2.421 -9.007 1.00 94.31 83 LEU A CA 1
ATOM 655 C C . LEU A 1 83 ? 3.824 -1.800 -10.298 1.00 94.31 83 LEU A C 1
ATOM 657 O O . LEU A 1 83 ? 4.913 -2.128 -10.767 1.00 94.31 83 LEU A O 1
ATOM 661 N N . ARG A 1 84 ? 3.064 -0.858 -10.856 1.00 91.56 84 ARG A N 1
ATOM 662 C CA . ARG A 1 84 ? 3.539 -0.040 -11.974 1.00 91.56 84 ARG A CA 1
ATOM 663 C C . ARG A 1 84 ? 4.365 1.130 -11.443 1.00 91.56 84 ARG A C 1
ATOM 665 O O . ARG A 1 84 ? 3.931 1.833 -10.535 1.00 91.56 84 ARG A O 1
ATOM 672 N N . TYR A 1 85 ? 5.527 1.379 -12.030 1.00 89.00 85 TYR A N 1
ATOM 673 C CA . TYR A 1 85 ? 6.360 2.543 -11.720 1.00 89.00 85 TYR A CA 1
ATOM 674 C C . TYR A 1 85 ? 7.128 2.972 -12.969 1.00 89.00 85 TYR A C 1
ATOM 676 O O . TYR A 1 85 ? 7.722 2.145 -13.656 1.00 89.00 85 TYR A O 1
ATOM 684 N N . GLY A 1 86 ? 7.084 4.266 -13.295 1.00 84.81 86 GLY A N 1
ATOM 685 C CA . GLY A 1 86 ? 7.582 4.755 -14.583 1.00 84.81 86 GLY A CA 1
ATOM 686 C C . GLY A 1 86 ? 6.918 4.026 -15.759 1.00 84.81 86 GLY A C 1
ATOM 687 O O . GLY A 1 86 ? 5.692 4.038 -15.892 1.00 84.81 86 GLY A O 1
ATOM 688 N N . ASP A 1 87 ? 7.737 3.381 -16.582 1.00 87.75 87 ASP A N 1
ATOM 689 C CA . ASP A 1 87 ? 7.390 2.534 -17.729 1.00 87.75 87 ASP A CA 1
ATOM 690 C C . ASP A 1 87 ? 7.459 1.023 -17.420 1.00 87.75 87 ASP A C 1
ATOM 692 O O . ASP A 1 87 ? 7.312 0.194 -18.315 1.00 87.75 87 ASP A O 1
ATOM 696 N N . LYS A 1 88 ? 7.668 0.648 -16.152 1.00 90.75 88 LYS A N 1
ATOM 697 C CA . LYS A 1 88 ? 7.882 -0.737 -15.711 1.00 90.75 88 LYS A CA 1
ATOM 698 C C . LYS A 1 88 ? 6.713 -1.267 -14.892 1.00 90.75 88 LYS A C 1
ATOM 700 O O . LYS A 1 88 ? 5.976 -0.514 -14.250 1.00 90.75 88 LYS A O 1
ATOM 705 N N . LEU A 1 89 ? 6.602 -2.593 -14.873 1.00 93.06 89 LEU A N 1
ATOM 706 C CA . LEU A 1 89 ? 5.723 -3.353 -13.993 1.00 93.06 89 LEU A CA 1
ATOM 707 C C . LEU A 1 89 ? 6.578 -4.312 -13.159 1.00 93.06 89 LEU A C 1
ATOM 709 O O . LEU A 1 89 ? 7.168 -5.246 -13.694 1.00 93.06 89 LEU A O 1
ATOM 713 N N . GLY A 1 90 ? 6.661 -4.062 -11.855 1.00 93.50 90 GLY A N 1
ATOM 714 C CA . GLY A 1 90 ? 7.247 -4.995 -10.899 1.00 93.50 90 GLY A CA 1
ATOM 715 C C . GLY A 1 90 ? 6.214 -6.025 -10.468 1.00 93.50 90 GLY A C 1
ATOM 716 O O . GLY A 1 90 ? 5.059 -5.673 -10.220 1.00 93.50 90 GLY A O 1
ATOM 717 N N . VAL A 1 91 ? 6.640 -7.281 -10.369 1.00 95.62 91 VAL A N 1
ATOM 718 C CA . VAL A 1 91 ? 5.824 -8.390 -9.873 1.00 95.62 91 VAL A CA 1
ATOM 719 C C . VAL A 1 91 ? 6.580 -9.043 -8.730 1.00 95.62 91 VAL A C 1
ATOM 721 O O . VAL A 1 91 ? 7.733 -9.438 -8.898 1.00 95.62 91 VAL A O 1
ATOM 724 N N . TYR A 1 92 ? 5.940 -9.131 -7.572 1.00 94.44 92 TYR A N 1
ATOM 725 C CA . TYR A 1 92 ? 6.550 -9.636 -6.348 1.00 94.44 92 TYR A CA 1
ATOM 726 C C . TYR A 1 92 ? 5.711 -10.778 -5.803 1.00 94.44 92 TYR A C 1
ATOM 728 O O . TYR A 1 92 ? 4.496 -10.644 -5.679 1.00 94.44 92 TYR A O 1
ATOM 736 N N . ASP A 1 93 ? 6.356 -11.894 -5.483 1.00 93.81 93 ASP A N 1
ATOM 737 C CA . ASP A 1 93 ? 5.718 -12.982 -4.751 1.00 93.81 93 ASP A CA 1
ATOM 738 C C . ASP A 1 93 ? 5.392 -12.505 -3.331 1.00 93.81 93 ASP A C 1
ATOM 740 O O . ASP A 1 93 ? 6.258 -12.006 -2.609 1.00 93.81 93 ASP A O 1
ATOM 744 N N . VAL A 1 94 ? 4.117 -12.602 -2.975 1.00 92.75 94 VAL A N 1
ATOM 745 C CA . VAL A 1 94 ? 3.575 -12.264 -1.656 1.00 92.75 94 VAL A CA 1
ATOM 746 C C . VAL A 1 94 ? 2.760 -13.420 -1.082 1.00 92.75 94 VAL A C 1
ATOM 748 O O . VAL A 1 94 ? 2.114 -13.255 -0.048 1.00 92.75 94 VAL A O 1
ATOM 751 N N . SER A 1 95 ? 2.802 -14.591 -1.729 1.00 87.31 95 SER A N 1
ATOM 752 C CA . SER A 1 95 ? 2.291 -15.824 -1.152 1.00 87.31 95 SER A CA 1
ATOM 753 C C . SER A 1 95 ? 3.183 -16.175 0.036 1.00 87.31 95 SER A C 1
ATOM 755 O O . SER A 1 95 ? 4.401 -16.315 -0.077 1.00 87.31 95 SER A O 1
ATOM 757 N N . GLY A 1 96 ? 2.602 -16.197 1.232 1.00 72.19 96 GLY A N 1
ATOM 758 C CA . GLY A 1 96 ? 3.336 -16.456 2.464 1.00 72.19 96 GLY A CA 1
ATOM 759 C C . GLY A 1 96 ? 3.776 -17.912 2.549 1.00 72.19 96 GLY A C 1
ATOM 760 O O . GLY A 1 96 ? 3.168 -18.659 3.295 1.00 72.19 96 GLY A O 1
ATOM 761 N N . GLY A 1 97 ? 4.784 -18.329 1.777 1.00 56.84 97 GLY A N 1
ATOM 762 C CA . GLY A 1 97 ? 5.485 -19.613 1.915 1.00 56.84 97 GLY A CA 1
ATOM 763 C C . GLY A 1 97 ? 4.636 -20.894 1.895 1.00 56.84 97 GLY A C 1
ATOM 764 O O . GLY A 1 97 ? 5.181 -21.953 2.188 1.00 56.84 97 GLY A O 1
ATOM 765 N N . ALA A 1 98 ? 3.343 -20.833 1.576 1.00 46.31 98 ALA A N 1
ATOM 766 C CA . ALA A 1 98 ? 2.494 -22.005 1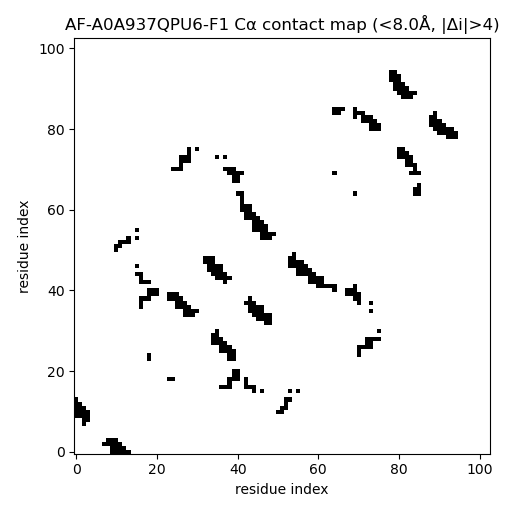.438 1.00 46.31 98 ALA A CA 1
ATOM 767 C C . ALA A 1 98 ? 2.614 -22.519 -0.003 1.00 46.31 98 ALA A C 1
ATOM 769 O O . ALA A 1 98 ? 2.199 -21.846 -0.943 1.00 46.31 98 ALA A O 1
ATOM 770 N N . ASP A 1 99 ? 3.235 -23.693 -0.123 1.00 44.28 99 ASP A N 1
ATOM 771 C CA . ASP A 1 99 ? 3.471 -24.493 -1.329 1.00 44.28 99 ASP A CA 1
ATOM 772 C C . ASP A 1 99 ? 4.557 -23.995 -2.294 1.00 44.28 99 ASP A C 1
ATOM 774 O O . ASP A 1 99 ? 4.338 -23.715 -3.469 1.00 44.28 99 ASP A O 1
ATOM 778 N N . ARG A 1 100 ? 5.803 -24.024 -1.804 1.00 46.59 100 ARG A N 1
ATOM 779 C CA . ARG A 1 100 ? 6.972 -24.333 -2.643 1.00 46.59 100 ARG A CA 1
ATOM 780 C C . ARG A 1 100 ? 7.260 -25.837 -2.587 1.00 46.59 100 ARG A C 1
ATOM 782 O O . ARG A 1 100 ? 8.274 -26.241 -2.033 1.00 46.59 100 ARG A O 1
ATOM 789 N N . ASN A 1 101 ? 6.356 -26.654 -3.123 1.00 35.94 101 ASN A N 1
ATOM 790 C CA . ASN A 1 101 ? 6.734 -27.985 -3.591 1.00 35.94 101 ASN A CA 1
ATOM 791 C C . ASN A 1 101 ? 6.993 -27.872 -5.091 1.00 35.94 101 ASN A C 1
ATOM 793 O O . ASN A 1 101 ? 6.104 -27.531 -5.870 1.00 35.94 101 ASN A O 1
ATOM 797 N N . GLU A 1 102 ? 8.261 -28.061 -5.431 1.00 40.53 102 GLU A N 1
ATOM 798 C CA . GLU A 1 102 ? 8.803 -28.154 -6.779 1.00 40.53 102 GLU A CA 1
ATOM 799 C C . GLU A 1 102 ? 8.026 -29.180 -7.616 1.00 40.53 102 GLU A C 1
ATOM 801 O O . GLU A 1 102 ? 7.677 -30.254 -7.127 1.00 40.53 102 GLU A O 1
ATOM 806 N N . ASN A 1 103 ? 7.810 -28.842 -8.886 1.00 34.03 103 ASN A N 1
ATOM 807 C CA . ASN A 1 103 ? 7.678 -29.796 -9.983 1.00 34.03 103 ASN A CA 1
ATOM 808 C C . ASN A 1 103 ? 8.676 -29.381 -11.062 1.00 34.03 103 ASN A C 1
ATOM 810 O O . ASN A 1 103 ? 8.702 -28.165 -11.376 1.00 34.03 103 ASN A O 1
#

Foldseek 3Di:
DDADPPPRHDLDDDDPWDDPDPDWDAAWDDDDQWIWTGTQQQKTFTWHDDSRDTDTPDIDGDPPLDDTRQHDHWDDDPQWIWGDGDPDIDIDRRNPPPDPPDD

Radius of gyration: 14.93 Å; Cα contacts (8 Å, |Δi|>4): 198; chains: 1; bounding box: 36×47×36 Å

Sequence (103 aa):
MCIDFKSGATIFQDSPVRSSYKYKNGCLTYADGMFYLFSDNGNVALVKPTDTRFEVTGRLRIEKPGTRPTWAHPVVFGGRLYLRYGDKLGVYDVSGGADRNEN